Protein AF-A0A9E0U9X3-F1 (afdb_monomer)

pLDDT: mean 94.55, std 5.25, range [74.44, 98.31]

Sequence (51 aa):
MLVLRGAPALSDFRLRKLEARLAEAVGRPLGVYAEHMHFADHDGDLASREQ

Mean predict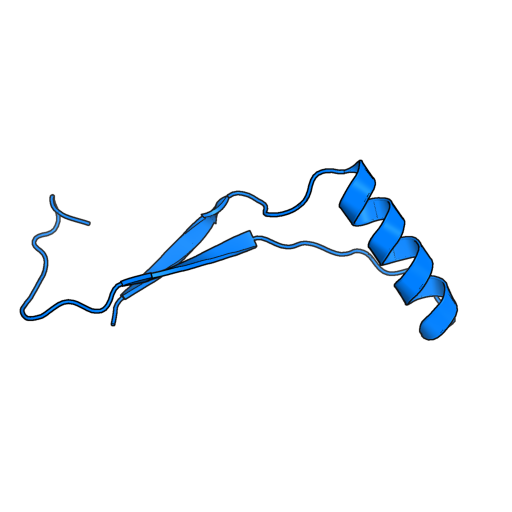ed aligned error: 3.93 Å

Secondary structure (DSSP, 8-state):
-EEEEEEE-S-HHHHHHHHHHHHHHHTS------EEEEEE--SSPPPTTT-

Structure (mmCIF, N/CA/C/O backbone):
data_AF-A0A9E0U9X3-F1
#
_entry.id   AF-A0A9E0U9X3-F1
#
loop_
_atom_site.group_PDB
_atom_site.id
_atom_site.type_symbol
_atom_site.label_atom_id
_atom_site.label_alt_id
_a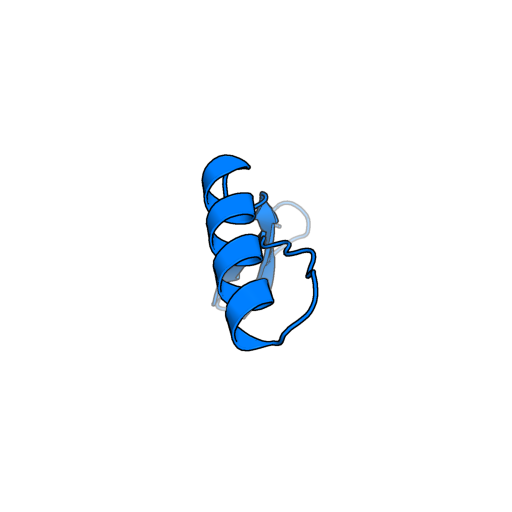tom_site.label_comp_id
_atom_site.label_asym_id
_atom_site.label_entity_id
_atom_site.label_seq_id
_atom_site.pdbx_PDB_ins_code
_atom_site.Cartn_x
_atom_site.Cartn_y
_atom_site.Cartn_z
_atom_site.occupancy
_atom_site.B_iso_or_equiv
_atom_site.auth_seq_id
_atom_site.auth_comp_id
_atom_site.auth_asym_id
_atom_site.auth_atom_id
_atom_site.pdbx_PDB_model_num
ATOM 1 N N . MET A 1 1 ? 2.769 2.067 -22.099 1.00 84.50 1 MET A N 1
ATOM 2 C CA . MET A 1 1 ? 2.474 2.090 -20.646 1.00 84.50 1 MET A CA 1
ATOM 3 C C . MET A 1 1 ? 2.907 0.820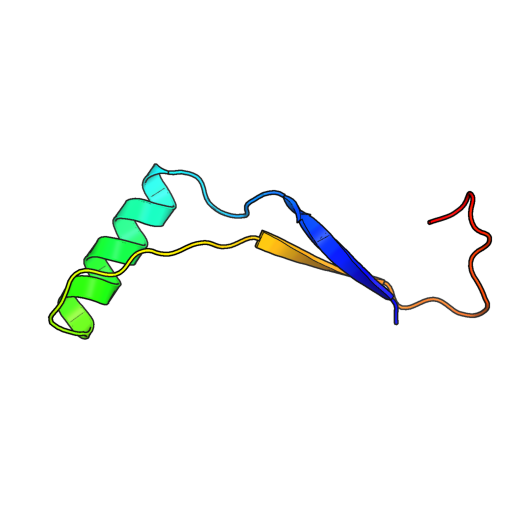 -19.910 1.00 84.50 1 MET A C 1
ATOM 5 O O . MET A 1 1 ? 2.256 -0.217 -20.002 1.00 84.50 1 MET A O 1
ATOM 9 N N . LEU A 1 2 ? 3.986 0.933 -19.139 1.00 92.31 2 LEU A N 1
ATOM 10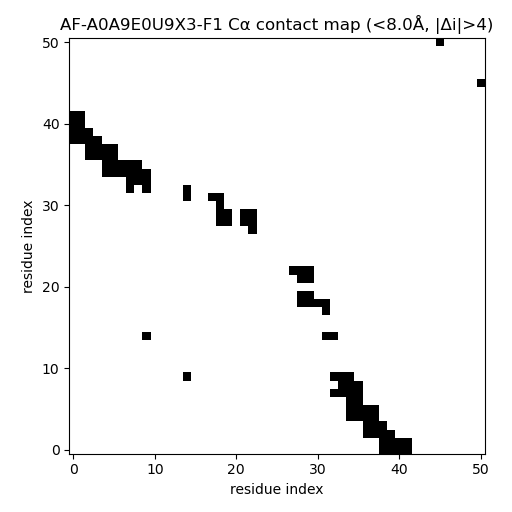 C CA . LEU A 1 2 ? 4.496 -0.055 -18.189 1.00 92.31 2 LEU A CA 1
ATOM 11 C C . LEU A 1 2 ? 3.929 0.215 -16.784 1.00 92.31 2 LEU A C 1
ATOM 13 O O . LEU A 1 2 ? 3.807 1.371 -16.375 1.00 92.31 2 LEU A O 1
ATOM 17 N N . VAL A 1 3 ? 3.604 -0.846 -16.039 1.00 94.44 3 VAL A N 1
ATOM 18 C CA . VAL A 1 3 ? 3.063 -0.764 -14.672 1.00 94.44 3 VAL A CA 1
ATOM 19 C C . VAL A 1 3 ? 4.015 -1.452 -13.700 1.00 94.44 3 VAL A C 1
ATOM 21 O O . VAL A 1 3 ? 4.273 -2.646 -13.834 1.00 94.44 3 VAL A O 1
ATOM 24 N N . LEU A 1 4 ? 4.515 -0.713 -12.710 1.00 94.62 4 LEU A N 1
ATOM 25 C CA . LEU A 1 4 ? 5.507 -1.198 -11.753 1.00 94.62 4 LEU A CA 1
ATOM 26 C C . LEU A 1 4 ? 4.981 -1.093 -10.322 1.00 94.62 4 LEU A C 1
ATOM 28 O O . LEU A 1 4 ? 4.505 -0.036 -9.898 1.00 94.62 4 LEU A O 1
ATOM 32 N N . ARG A 1 5 ? 5.104 -2.188 -9.565 1.00 96.69 5 ARG A N 1
ATOM 33 C CA . ARG A 1 5 ? 4.805 -2.192 -8.129 1.00 96.69 5 ARG A CA 1
ATOM 34 C C . ARG A 1 5 ? 5.951 -1.551 -7.361 1.00 96.69 5 ARG A C 1
ATOM 36 O O . ARG A 1 5 ? 7.111 -1.896 -7.573 1.00 96.69 5 ARG A O 1
ATOM 43 N N . GLY A 1 6 ? 5.609 -0.624 -6.482 1.00 96.06 6 GLY A N 1
ATOM 44 C CA . GLY A 1 6 ? 6.537 0.072 -5.607 1.00 96.06 6 GLY A CA 1
ATOM 45 C C . GLY A 1 6 ? 6.535 -0.485 -4.186 1.00 96.06 6 GLY A C 1
ATOM 46 O O . GLY A 1 6 ? 6.065 -1.586 -3.908 1.00 96.06 6 GLY A O 1
ATOM 47 N N . ALA A 1 7 ? 7.078 0.312 -3.270 1.00 97.38 7 ALA A N 1
ATOM 48 C CA . ALA A 1 7 ? 7.134 -0.011 -1.850 1.00 97.38 7 ALA A CA 1
ATOM 49 C C . ALA A 1 7 ? 5.758 0.133 -1.158 1.00 97.38 7 ALA A C 1
ATOM 51 O O . ALA A 1 7 ? 4.862 0.799 -1.697 1.00 97.38 7 ALA A O 1
ATOM 52 N N . PRO A 1 8 ? 5.596 -0.421 0.061 1.00 98.00 8 PRO A N 1
ATOM 53 C CA . PRO A 1 8 ? 4.435 -0.159 0.904 1.00 98.00 8 PRO A CA 1
ATOM 54 C C . PRO A 1 8 ? 4.192 1.344 1.091 1.00 98.00 8 PRO A C 1
ATOM 56 O O . PRO A 1 8 ? 5.101 2.099 1.433 1.00 98.00 8 PRO A O 1
ATOM 59 N N . ALA A 1 9 ? 2.955 1.779 0.862 1.00 98.00 9 ALA A N 1
ATOM 60 C CA . ALA A 1 9 ? 2.616 3.195 0.713 1.00 98.00 9 ALA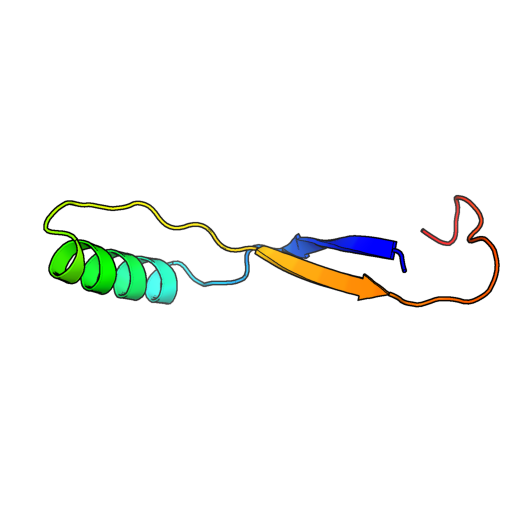 A CA 1
ATOM 61 C C . ALA A 1 9 ? 2.272 3.906 2.030 1.00 98.00 9 ALA A C 1
ATOM 63 O O . ALA A 1 9 ? 2.200 5.135 2.083 1.00 98.00 9 ALA A O 1
ATOM 64 N N . LEU A 1 10 ? 2.001 3.153 3.097 1.00 98.00 10 LEU A N 1
ATOM 65 C CA . LEU A 1 10 ? 1.512 3.695 4.360 1.00 98.00 10 LEU A CA 1
ATOM 66 C C . LEU A 1 10 ? 2.362 3.194 5.521 1.00 98.00 10 LEU A C 1
ATOM 68 O O . LEU A 1 10 ? 2.671 2.012 5.615 1.00 98.00 10 LEU A O 1
ATOM 72 N N . SER A 1 11 ? 2.689 4.101 6.442 1.00 97.75 11 SER A N 1
ATOM 73 C CA . SER A 1 11 ? 3.269 3.715 7.726 1.00 97.75 11 SER A CA 1
ATOM 74 C C . SER A 1 11 ? 2.244 2.983 8.592 1.00 97.75 11 SER A C 1
ATOM 76 O O . SER A 1 11 ? 1.042 3.252 8.495 1.00 97.75 11 SER A O 1
ATOM 78 N N . ASP A 1 12 ? 2.720 2.160 9.526 1.00 97.50 12 ASP A N 1
ATOM 79 C CA . ASP A 1 12 ? 1.874 1.402 10.458 1.00 97.50 12 ASP A CA 1
ATOM 80 C C . ASP A 1 12 ? 0.837 2.275 11.178 1.00 97.50 12 ASP A C 1
ATOM 82 O O . ASP A 1 12 ? -0.323 1.895 11.325 1.00 97.50 12 ASP A O 1
ATOM 86 N N . PHE A 1 13 ? 1.221 3.489 11.589 1.00 98.06 13 PHE A N 1
ATOM 87 C CA . PHE A 1 13 ? 0.299 4.432 12.228 1.00 98.06 13 PHE A CA 1
ATOM 88 C C . PHE A 1 13 ? -0.867 4.836 11.311 1.00 98.06 13 PHE A C 1
ATOM 90 O O . PHE A 1 13 ? -2.011 4.936 11.761 1.00 98.06 13 PHE A O 1
ATOM 97 N N . ARG A 1 14 ? -0.593 5.083 10.023 1.00 98.12 14 ARG A N 1
ATOM 98 C CA . ARG A 1 14 ? -1.628 5.451 9.046 1.00 98.12 14 ARG A CA 1
ATOM 99 C C . ARG A 1 14 ? -2.512 4.255 8.699 1.00 98.12 14 ARG A C 1
ATOM 101 O O . ARG A 1 14 ? -3.723 4.445 8.607 1.00 98.12 14 ARG A O 1
ATOM 108 N N . LEU A 1 15 ? -1.931 3.059 8.578 1.00 98.00 15 LEU A N 1
ATOM 109 C CA . LEU A 1 15 ? -2.673 1.814 8.358 1.00 98.00 15 LEU A CA 1
ATOM 110 C C . LEU A 1 15 ? -3.680 1.567 9.480 1.00 98.00 15 LEU A C 1
ATOM 112 O O . LEU A 1 15 ? -4.877 1.539 9.214 1.00 98.00 15 LEU A O 1
ATOM 116 N N . ARG A 1 16 ? -3.229 1.555 10.740 1.00 97.81 16 ARG A N 1
ATOM 117 C CA . ARG A 1 16 ? -4.109 1.339 11.904 1.00 97.81 16 ARG A CA 1
ATOM 118 C C . ARG A 1 16 ? -5.252 2.350 11.981 1.00 97.81 16 ARG A C 1
ATOM 120 O O . ARG A 1 16 ? -6.380 2.000 12.317 1.00 97.81 16 ARG A O 1
ATOM 127 N N . LYS A 1 17 ? -4.978 3.620 11.656 1.00 98.12 17 LYS A N 1
ATOM 128 C CA . LYS A 1 17 ? -6.014 4.663 11.629 1.00 98.12 17 LYS A CA 1
ATOM 129 C C . LYS A 1 17 ? -7.063 4.395 10.546 1.00 98.12 17 LYS A C 1
ATOM 131 O O . LYS A 1 17 ? -8.244 4.639 10.779 1.00 98.12 17 LYS A O 1
ATOM 136 N N . LEU A 1 18 ? -6.645 3.936 9.368 1.00 98.12 18 LEU A N 1
ATOM 137 C CA . LEU A 1 18 ? -7.559 3.607 8.276 1.00 98.12 18 LEU A CA 1
ATOM 138 C C . LEU A 1 18 ? -8.368 2.341 8.583 1.00 98.12 18 LEU A C 1
ATOM 140 O O . LEU A 1 18 ? -9.583 2.358 8.418 1.00 98.12 18 LEU A O 1
ATOM 144 N N . GLU A 1 19 ? -7.718 1.295 9.090 1.00 98.25 19 GLU A N 1
ATOM 145 C CA . GLU A 1 19 ? -8.366 0.055 9.532 1.00 98.25 19 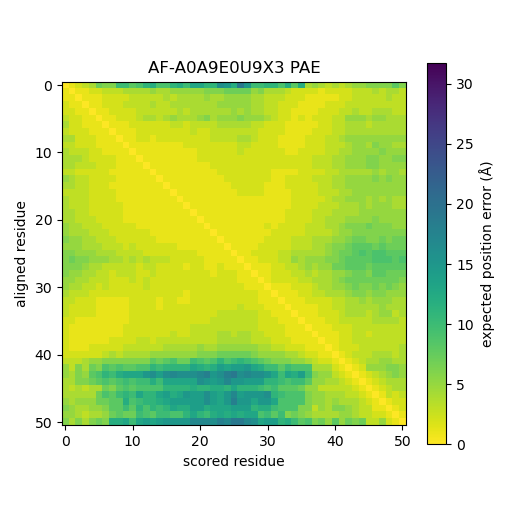GLU A CA 1
ATOM 146 C C . GLU A 1 19 ? -9.453 0.328 10.572 1.00 98.25 19 GLU A C 1
ATOM 148 O O . GLU A 1 19 ? -10.570 -0.153 10.414 1.00 98.25 19 GLU A O 1
ATOM 153 N N . ALA A 1 20 ? -9.178 1.166 11.579 1.00 98.06 20 ALA A N 1
ATOM 154 C CA . ALA A 1 20 ? -10.166 1.536 12.592 1.00 98.06 20 ALA A CA 1
ATOM 155 C C . ALA A 1 20 ? -11.396 2.234 11.984 1.00 98.06 20 ALA A C 1
ATOM 157 O O . ALA A 1 20 ? -12.530 1.865 12.283 1.00 98.06 20 ALA A O 1
ATOM 158 N N . ARG A 1 21 ? -11.179 3.201 11.082 1.00 98.31 21 ARG A N 1
ATOM 159 C CA . ARG A 1 21 ? -12.268 3.931 10.407 1.00 98.31 21 ARG A CA 1
ATOM 160 C C . ARG A 1 21 ? -13.106 3.024 9.509 1.00 98.31 21 ARG A C 1
ATOM 162 O O . ARG A 1 21 ? -14.323 3.161 9.455 1.00 98.31 21 ARG A O 1
ATOM 169 N N . LEU A 1 22 ? -12.460 2.111 8.785 1.00 98.12 22 LEU A N 1
ATOM 170 C CA . LEU A 1 22 ? -13.159 1.151 7.934 1.00 98.12 22 LEU A CA 1
ATOM 171 C C . LEU A 1 22 ? -13.903 0.110 8.768 1.00 98.12 22 LEU A C 1
ATOM 173 O O . LEU A 1 22 ? -15.015 -0.264 8.409 1.00 98.12 22 LEU A O 1
ATOM 177 N N . ALA A 1 23 ? -13.328 -0.324 9.889 1.00 98.19 23 ALA A N 1
ATOM 178 C CA . ALA A 1 23 ? -13.982 -1.261 10.786 1.00 98.19 23 ALA A CA 1
ATOM 179 C C . ALA A 1 23 ? -15.264 -0.677 11.390 1.00 98.19 23 ALA A C 1
ATOM 181 O O . ALA A 1 23 ? -16.270 -1.379 11.457 1.00 98.19 23 ALA A O 1
ATOM 182 N N . GLU A 1 24 ? -15.254 0.606 11.761 1.00 98.19 24 GLU A N 1
ATOM 183 C CA . GLU A 1 24 ? -16.448 1.331 12.209 1.00 98.19 24 GLU A CA 1
ATOM 184 C C . GLU A 1 24 ? -17.516 1.397 11.106 1.00 98.19 24 GLU A C 1
ATOM 186 O O . GLU A 1 24 ? -18.671 1.054 11.343 1.00 98.19 24 GLU A O 1
ATOM 191 N N . ALA A 1 25 ? -17.124 1.763 9.882 1.00 97.94 25 ALA A N 1
ATOM 192 C CA . ALA A 1 25 ? -18.055 1.900 8.762 1.00 97.94 25 ALA A CA 1
ATOM 193 C C . ALA A 1 25 ? -18.656 0.561 8.292 1.00 97.94 25 ALA A C 1
ATOM 195 O O . ALA A 1 25 ? -19.799 0.519 7.843 1.00 97.94 25 ALA A O 1
ATOM 196 N N . VAL A 1 26 ? -17.884 -0.527 8.364 1.00 97.50 26 VAL A N 1
ATOM 197 C CA . VAL A 1 26 ? -18.281 -1.856 7.863 1.00 97.50 26 VAL A CA 1
ATOM 198 C C . VAL A 1 26 ? -18.832 -2.753 8.983 1.00 97.50 26 VAL A C 1
ATOM 200 O O . VAL A 1 26 ? -19.436 -3.787 8.704 1.00 97.50 26 VAL A O 1
ATOM 203 N N . GLY A 1 27 ? -18.656 -2.377 10.253 1.00 97.50 27 GLY A N 1
ATOM 204 C CA . GLY A 1 27 ? -19.146 -3.127 11.415 1.00 97.50 27 GLY A CA 1
ATOM 205 C C . GLY A 1 27 ? -18.343 -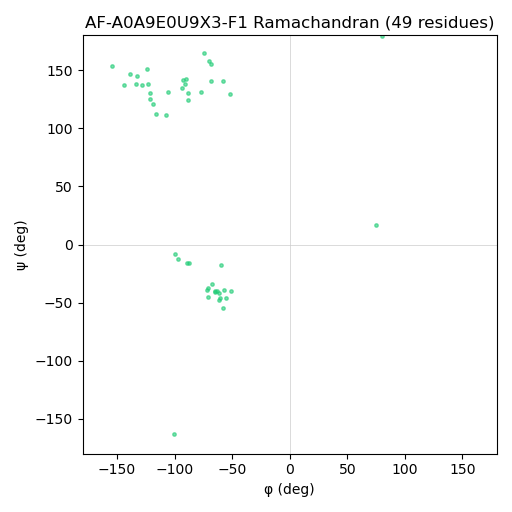4.391 11.746 1.00 97.50 27 GLY A C 1
ATOM 206 O O . GLY A 1 27 ? -18.833 -5.259 12.466 1.00 97.50 27 GLY A O 1
ATOM 207 N N . ARG A 1 28 ? -17.119 -4.530 11.219 1.00 97.62 28 ARG A N 1
ATOM 208 C CA . ARG A 1 28 ? -16.204 -5.642 11.535 1.00 97.62 28 ARG A CA 1
ATOM 209 C C . ARG A 1 28 ? -14.740 -5.246 11.326 1.00 97.62 28 ARG A C 1
ATOM 211 O O . ARG A 1 28 ? -14.478 -4.412 10.464 1.00 97.62 28 ARG A O 1
ATOM 218 N N . PRO A 1 29 ? -13.775 -5.873 12.024 1.00 96.56 29 PRO A N 1
ATOM 219 C CA . PRO A 1 29 ? -12.354 -5.627 11.791 1.00 96.56 29 PRO A CA 1
ATOM 220 C C . PRO A 1 29 ? -11.937 -5.923 10.344 1.00 96.56 29 PRO A C 1
ATOM 222 O O . PRO A 1 29 ? -12.381 -6.910 9.751 1.00 96.56 29 PRO A O 1
ATOM 225 N N . LEU A 1 30 ? -11.058 -5.085 9.795 1.00 96.50 30 LEU A N 1
ATOM 226 C CA . LEU A 1 30 ? -10.483 -5.230 8.459 1.00 96.50 30 LEU A CA 1
ATOM 227 C C . LEU A 1 30 ? -8.974 -5.002 8.530 1.00 96.50 30 LEU A C 1
ATOM 229 O O . LEU A 1 30 ? -8.531 -4.078 9.205 1.00 96.50 30 LEU A O 1
ATOM 233 N N . GLY A 1 31 ? -8.215 -5.834 7.818 1.00 95.69 31 GLY A N 1
ATOM 234 C CA . GLY A 1 31 ? -6.800 -5.591 7.550 1.00 95.69 31 GLY A CA 1
ATOM 235 C C . GLY A 1 31 ? -6.644 -4.814 6.247 1.00 95.69 31 GLY A C 1
ATOM 236 O O . GLY A 1 31 ? -7.340 -5.108 5.271 1.00 95.69 31 GLY A O 1
ATOM 237 N N . VAL A 1 32 ? -5.750 -3.830 6.224 1.00 96.38 32 VAL A N 1
ATOM 238 C CA . VAL A 1 32 ? -5.488 -3.001 5.042 1.00 96.38 32 VAL A CA 1
ATOM 239 C C . VAL A 1 32 ? -4.014 -3.076 4.671 1.00 96.38 32 VAL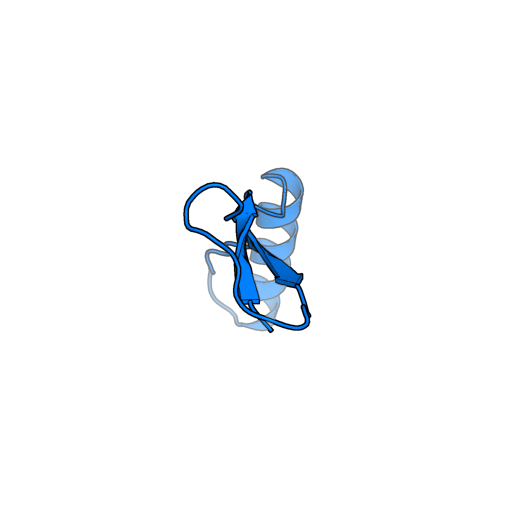 A C 1
ATOM 241 O O . VAL A 1 32 ? -3.130 -2.995 5.517 1.00 96.38 32 VAL A O 1
ATOM 244 N N . TYR A 1 33 ? -3.750 -3.180 3.372 1.00 97.00 33 TYR A N 1
ATOM 245 C CA . TYR A 1 33 ? -2.417 -3.079 2.796 1.00 97.00 33 TYR A CA 1
ATOM 246 C C . TYR A 1 33 ? -2.454 -2.141 1.591 1.00 97.00 33 TYR A C 1
ATOM 248 O O . TYR A 1 33 ? -3.456 -2.084 0.876 1.00 97.00 33 TYR A O 1
ATOM 256 N N . ALA A 1 34 ? -1.379 -1.385 1.383 1.00 97.69 34 ALA A N 1
ATOM 257 C CA . ALA A 1 34 ? -1.273 -0.429 0.291 1.00 97.69 34 ALA A CA 1
ATOM 258 C C . ALA A 1 34 ? 0.159 -0.395 -0.248 1.00 97.69 34 ALA A C 1
ATOM 260 O O . ALA A 1 34 ? 1.108 -0.338 0.532 1.00 97.69 34 ALA A O 1
ATOM 261 N N . GLU A 1 35 ? 0.299 -0.357 -1.571 1.00 98.19 35 GLU A N 1
ATOM 262 C CA . GLU A 1 35 ? 1.567 -0.213 -2.297 1.00 98.19 35 GLU A CA 1
ATOM 263 C C . GLU A 1 35 ? 1.493 0.992 -3.230 1.00 98.19 35 GLU A C 1
ATOM 265 O O . GLU A 1 35 ? 0.421 1.351 -3.726 1.00 98.19 35 GLU A O 1
ATOM 270 N N . HIS A 1 36 ? 2.644 1.607 -3.494 1.00 97.75 36 HIS A N 1
ATOM 271 C CA . HIS A 1 36 ? 2.757 2.532 -4.612 1.00 97.75 36 HIS A CA 1
ATOM 272 C C . HIS A 1 36 ? 2.654 1.765 -5.934 1.00 97.75 36 HIS A C 1
ATOM 274 O O . HIS A 1 36 ? 3.206 0.678 -6.077 1.00 97.75 36 HIS A O 1
ATOM 280 N N . MET A 1 37 ? 1.965 2.348 -6.912 1.00 97.44 37 MET A N 1
ATOM 281 C CA . MET A 1 37 ? 1.923 1.855 -8.287 1.00 97.44 37 MET A CA 1
ATOM 282 C C . MET A 1 37 ? 2.442 2.954 -9.199 1.00 97.44 37 MET A C 1
ATOM 284 O O . MET A 1 37 ? 1.951 4.084 -9.158 1.00 97.44 37 MET A O 1
ATOM 288 N N . HIS A 1 38 ? 3.447 2.624 -9.999 1.00 96.00 38 HIS A N 1
ATOM 289 C CA . HIS A 1 38 ? 4.070 3.541 -10.939 1.00 96.00 38 HIS A CA 1
ATOM 290 C C . HIS A 1 38 ? 3.631 3.180 -12.352 1.00 96.00 38 HIS A C 1
ATOM 292 O O . HIS A 1 38 ? 3.685 2.018 -12.750 1.00 96.00 38 HIS A O 1
ATOM 298 N N . PHE A 1 39 ? 3.201 4.188 -13.100 1.00 95.75 39 PHE A N 1
ATOM 299 C CA . PHE A 1 39 ? 2.788 4.055 -14.488 1.00 95.75 39 PHE A CA 1
ATOM 300 C C . PHE A 1 39 ? 3.763 4.870 -15.324 1.00 95.75 39 PHE A C 1
ATOM 302 O O . PHE A 1 39 ? 3.817 6.092 -15.190 1.00 95.75 39 PHE A O 1
ATOM 309 N N . ALA A 1 40 ? 4.562 4.187 -16.135 1.00 93.75 40 ALA A N 1
ATOM 310 C CA . ALA A 1 40 ? 5.502 4.819 -17.045 1.00 93.75 40 ALA A CA 1
ATOM 311 C C . ALA A 1 40 ? 4.965 4.663 -18.461 1.00 93.75 40 ALA A C 1
ATOM 313 O O . ALA A 1 40 ? 4.895 3.551 -18.989 1.00 93.75 40 ALA A O 1
ATOM 314 N N . ASP A 1 41 ? 4.551 5.769 -19.066 1.00 93.69 41 ASP A N 1
ATOM 315 C CA . ASP A 1 41 ? 4.274 5.769 -20.491 1.00 93.69 41 ASP A CA 1
ATOM 316 C C . ASP A 1 41 ? 5.557 6.100 -21.244 1.00 93.69 41 ASP A C 1
ATOM 318 O O . ASP A 1 41 ? 6.227 7.083 -20.929 1.00 93.69 41 ASP A O 1
ATOM 322 N N . HIS A 1 42 ? 5.942 5.218 -22.160 1.00 88.50 42 HIS A N 1
ATOM 323 C CA . HIS A 1 42 ? 7.182 5.326 -22.911 1.00 88.50 42 HIS A CA 1
ATOM 324 C C . HIS A 1 42 ? 6.927 4.953 -24.367 1.00 88.50 42 HIS A C 1
ATOM 326 O O . HIS A 1 42 ? 6.118 4.067 -24.657 1.00 88.50 42 HIS A O 1
ATOM 332 N N . ASP A 1 43 ? 7.658 5.615 -25.257 1.00 86.06 43 ASP A N 1
ATOM 333 C CA . ASP A 1 43 ? 7.666 5.325 -26.683 1.00 86.06 43 ASP A CA 1
ATOM 334 C C . ASP A 1 43 ? 8.808 4.346 -27.006 1.00 86.06 43 ASP A C 1
ATOM 336 O O . ASP A 1 43 ? 9.934 4.527 -26.543 1.00 86.06 43 ASP A O 1
ATOM 340 N N . GLY A 1 44 ? 8.526 3.311 -27.805 1.00 84.62 44 GLY A N 1
ATOM 34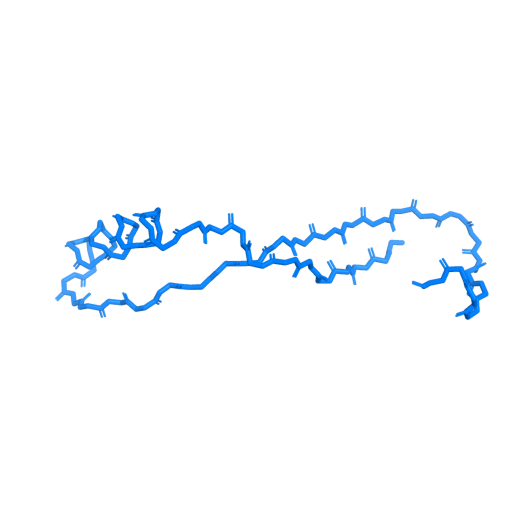1 C CA . GLY A 1 44 ? 9.498 2.265 -28.171 1.00 84.62 44 GLY A CA 1
ATOM 342 C C . GLY A 1 44 ? 9.696 1.186 -27.099 1.00 84.62 44 GLY A C 1
ATOM 343 O O . GLY A 1 44 ? 9.065 1.240 -26.052 1.00 84.62 44 GLY A O 1
ATOM 344 N N . ASP A 1 45 ? 10.548 0.191 -27.355 1.00 85.94 45 ASP A N 1
ATOM 345 C CA . ASP A 1 45 ? 10.796 -0.922 -26.425 1.00 85.94 45 ASP A CA 1
ATOM 346 C C . ASP A 1 45 ? 11.952 -0.618 -25.458 1.00 85.94 45 ASP A C 1
ATOM 348 O O . ASP A 1 45 ? 12.962 -0.037 -25.852 1.00 85.94 45 ASP A O 1
ATOM 352 N N . LEU A 1 46 ? 11.826 -1.056 -24.201 1.00 87.69 46 LEU A N 1
ATOM 353 C CA . LEU A 1 46 ? 12.909 -1.008 -23.211 1.00 87.69 46 LEU A CA 1
ATOM 354 C C . LEU A 1 46 ? 13.753 -2.284 -23.303 1.00 87.69 46 LEU A C 1
ATOM 356 O O . LEU A 1 46 ? 13.210 -3.393 -23.263 1.00 87.69 46 LEU A O 1
ATOM 360 N N . ALA A 1 47 ? 15.079 -2.153 -23.374 1.00 89.12 47 ALA A N 1
ATOM 361 C CA . ALA A 1 47 ? 15.956 -3.311 -23.260 1.00 89.12 47 ALA A CA 1
ATOM 362 C C . ALA A 1 47 ? 15.939 -3.858 -21.823 1.00 89.12 47 ALA A C 1
ATOM 364 O O . ALA A 1 47 ? 15.689 -3.138 -20.859 1.00 89.12 47 ALA A O 1
ATOM 365 N N . SER A 1 48 ? 16.303 -5.130 -21.642 1.00 84.88 48 SER A N 1
ATOM 366 C CA . SER A 1 48 ? 16.254 -5.794 -20.327 1.00 84.88 48 SER A CA 1
ATOM 367 C C . SER A 1 48 ? 17.120 -5.146 -19.239 1.00 84.88 48 SER A C 1
ATOM 369 O O . SER A 1 48 ? 16.940 -5.453 -18.070 1.00 84.88 48 SER A O 1
ATOM 371 N N . ARG A 1 49 ? 18.090 -4.296 -19.603 1.00 90.56 49 ARG A N 1
ATOM 372 C CA . ARG A 1 49 ? 18.940 -3.557 -18.651 1.00 90.56 49 ARG A CA 1
ATOM 373 C C . ARG A 1 49 ? 18.326 -2.220 -18.210 1.00 90.56 49 ARG A C 1
ATOM 375 O O . ARG A 1 49 ? 18.820 -1.613 -17.267 1.00 90.56 49 ARG A O 1
ATOM 382 N N . GLU A 1 50 ? 17.328 -1.740 -18.941 1.00 84.44 50 GLU A N 1
ATOM 383 C CA . GLU A 1 50 ? 16.689 -0.432 -18.754 1.00 84.44 50 GLU A CA 1
ATOM 384 C C . GLU A 1 50 ? 15.368 -0.535 -17.976 1.00 84.44 50 GLU A C 1
ATOM 386 O O . GLU A 1 50 ? 14.808 0.489 -17.587 1.00 84.44 50 GLU A O 1
ATOM 391 N N . GLN A 1 51 ? 14.896 -1.763 -17.738 1.00 74.44 51 GLN A N 1
ATOM 392 C CA . GLN A 1 51 ? 13.836 -2.096 -16.783 1.00 74.44 51 GLN A CA 1
ATOM 393 C C . GLN A 1 51 ? 14.422 -2.408 -15.407 1.00 74.44 51 GLN A C 1
ATOM 395 O O . GLN A 1 51 ? 13.774 -2.015 -14.412 1.00 74.44 51 GLN A O 1
#

Solvent-accessible surface area (backbone atoms only — not comparable to full-atom values): 3341 Å² total; per-residue (Å²): 107,49,79,43,84,53,59,76,63,63,55,70,73,57,41,55,55,50,25,53,56,49,16,65,75,70,72,47,89,53,88,75,88,56,61,39,74,46,77,48,77,64,86,78,87,77,55,88,88,76,110

Foldseek 3Di:
DDKDWAAWDDDPVRQVVVQVVVCVVVVHGDGDTGIDMDDDDDDDDDDPVRD

Nearest PDB structures (foldseek):
  3ujn-assembly1_A  TM=8.770E-01  e=9.177E-01  Salmonella enterica subsp. enterica serovar Typhimurium
  6lyl-assembly1_A  TM=8.777E-01  e=1.673E+00  Salmonella enterica subsp. enterica serovar Typhimurium str. LT2
  7dw7-assembly1_A  TM=8.835E-01  e=2.184E+00  Salmonella enterica subsp. enterica serovar Typhimurium
  3iay-assembly1_A  TM=3.236E-01  e=7.753E+00  Saccharomyces cerevisiae

Radius of gyration: 16.96 Å; Cα contacts (8 Å, |Δi|>4): 51; chains: 1; bounding box: 38×12×41 Å